Protein AF-A0A2W6C5D3-F1 (afdb_monomer_lite)

Secondary structure (DSSP, 8-state):
-HHHHHHHHHHH-GGGPPPHHHHHHHHTT--BGGGTBSSSB---PPTT-TTSSEEEEEETTEEEEEE--TTTT-B-HHHHHHHHHHHHHHHHTT--EEEEEESSTT-S---B-GGG-

Structure (mmCIF, N/CA/C/O backbone):
data_AF-A0A2W6C5D3-F1
#
_entry.id   AF-A0A2W6C5D3-F1
#
loop_
_atom_site.group_PDB
_atom_site.id
_atom_site.type_symbol
_atom_site.label_atom_id
_atom_site.label_alt_id
_atom_site.label_comp_id
_atom_site.label_asym_id
_atom_site.label_entity_id
_atom_site.label_seq_id
_atom_site.pdbx_PDB_ins_code
_atom_site.Cartn_x
_atom_site.Cartn_y
_atom_site.Cartn_z
_atom_site.occupancy
_atom_site.B_iso_or_equiv
_atom_site.auth_seq_id
_atom_site.auth_comp_id
_atom_site.auth_asym_id
_atom_site.auth_atom_id
_atom_site.pdbx_PDB_model_num
ATOM 1 N N . MET A 1 1 ? 6.593 4.623 -19.913 1.00 82.69 1 MET A N 1
ATOM 2 C CA . MET A 1 1 ? 7.918 4.059 -19.574 1.00 82.69 1 MET A CA 1
ATOM 3 C C . MET A 1 1 ? 8.286 2.925 -20.522 1.00 82.69 1 MET A C 1
ATOM 5 O O . MET A 1 1 ? 9.256 3.090 -21.242 1.00 82.69 1 MET A O 1
ATOM 9 N N . LEU A 1 2 ? 7.490 1.850 -20.607 1.00 90.94 2 LEU A N 1
ATOM 10 C CA . LEU A 1 2 ? 7.756 0.711 -21.503 1.00 90.94 2 LEU A CA 1
ATOM 11 C C . LEU A 1 2 ? 8.033 1.120 -22.961 1.00 90.94 2 LEU A C 1
ATOM 13 O O . LEU A 1 2 ? 9.122 0.858 -23.450 1.00 90.94 2 LEU A O 1
ATOM 17 N N . ALA A 1 3 ? 7.131 1.883 -23.586 1.00 92.75 3 ALA A N 1
ATOM 18 C CA . ALA A 1 3 ? 7.310 2.351 -24.967 1.00 92.75 3 ALA A CA 1
ATOM 19 C C . ALA A 1 3 ? 8.591 3.182 -25.196 1.00 92.75 3 ALA A C 1
ATOM 21 O O . ALA A 1 3 ? 9.115 3.227 -26.304 1.00 92.75 3 ALA A O 1
ATOM 22 N N . ARG A 1 4 ? 9.112 3.850 -24.153 1.00 94.38 4 ARG A N 1
ATOM 23 C CA . ARG A 1 4 ? 10.382 4.591 -24.249 1.00 94.38 4 ARG A CA 1
ATOM 24 C C . ARG A 1 4 ? 11.576 3.640 -24.270 1.00 94.38 4 ARG A C 1
ATOM 26 O O . ARG A 1 4 ? 12.497 3.874 -25.037 1.00 94.38 4 ARG A O 1
ATOM 33 N N . LEU A 1 5 ? 11.541 2.581 -23.461 1.00 94.56 5 LEU A N 1
ATOM 34 C CA . LEU A 1 5 ? 12.575 1.544 -23.459 1.00 94.56 5 LEU A CA 1
ATOM 35 C C . LEU A 1 5 ? 12.534 0.710 -24.743 1.00 94.56 5 LEU A C 1
ATOM 37 O O . LEU A 1 5 ? 13.576 0.406 -25.295 1.00 94.56 5 LEU A O 1
ATOM 41 N N . GLU A 1 6 ? 11.347 0.413 -25.274 1.00 95.00 6 GLU A N 1
ATOM 42 C CA . GLU A 1 6 ? 11.210 -0.271 -26.570 1.00 95.00 6 GLU A CA 1
ATOM 43 C C . GLU A 1 6 ? 11.806 0.556 -27.711 1.00 95.00 6 GLU A C 1
ATOM 45 O O . GLU A 1 6 ? 12.539 0.019 -28.537 1.00 95.00 6 GLU A O 1
ATOM 50 N N . ARG A 1 7 ? 11.564 1.872 -27.717 1.00 96.19 7 ARG A N 1
ATOM 51 C CA . ARG A 1 7 ? 12.201 2.781 -28.675 1.00 96.19 7 ARG A CA 1
ATOM 52 C C . ARG A 1 7 ? 13.718 2.840 -28.488 1.00 96.19 7 ARG A C 1
ATOM 54 O O . ARG A 1 7 ? 14.453 2.713 -29.456 1.00 96.19 7 ARG A O 1
ATOM 61 N N . ALA A 1 8 ? 14.190 2.972 -27.251 1.00 95.44 8 ALA A N 1
ATOM 62 C CA . ALA A 1 8 ? 15.620 2.994 -26.953 1.00 95.44 8 ALA A CA 1
ATOM 63 C C . ALA A 1 8 ? 16.320 1.675 -27.335 1.00 95.44 8 ALA A C 1
ATOM 65 O O . ALA A 1 8 ? 17.445 1.702 -27.817 1.00 95.44 8 ALA A O 1
ATOM 66 N N . ALA A 1 9 ? 15.651 0.527 -27.192 1.00 95.75 9 ALA A N 1
ATOM 67 C CA . ALA A 1 9 ? 16.156 -0.765 -27.655 1.00 95.75 9 ALA A CA 1
ATOM 68 C C . ALA A 1 9 ? 16.295 -0.828 -29.181 1.00 95.75 9 ALA A C 1
ATOM 70 O O . ALA A 1 9 ? 17.254 -1.408 -29.683 1.00 95.75 9 ALA A O 1
ATOM 71 N N . GLN A 1 10 ? 15.372 -0.203 -29.919 1.00 95.19 10 GLN A N 1
ATOM 72 C CA . GLN A 1 10 ? 15.465 -0.088 -31.377 1.00 95.19 10 GLN A CA 1
ATOM 73 C C . GLN A 1 10 ? 16.597 0.854 -31.810 1.00 95.19 10 GLN A C 1
ATOM 75 O O . GLN A 1 10 ? 17.292 0.560 -32.777 1.00 95.19 10 GLN A O 1
ATOM 80 N N . GLU A 1 11 ? 16.787 1.969 -31.102 1.00 97.19 11 GLU A N 1
ATOM 81 C CA . GLU A 1 11 ? 17.771 3.002 -31.457 1.00 97.19 11 GLU A CA 1
ATOM 82 C C . GLU A 1 11 ? 19.201 2.665 -30.999 1.00 97.19 11 GLU A C 1
ATOM 84 O O . GLU A 1 11 ? 20.162 2.968 -31.705 1.00 97.19 11 GLU A O 1
ATOM 89 N N . TRP A 1 12 ? 19.358 2.034 -29.832 1.00 95.56 12 TRP A N 1
ATOM 90 C CA . TRP A 1 12 ? 20.651 1.839 -29.159 1.00 95.56 12 TRP A CA 1
ATOM 91 C C . TRP A 1 12 ? 20.948 0.380 -28.766 1.00 95.56 12 TRP A C 1
ATOM 93 O O . TRP A 1 12 ? 21.987 0.101 -28.165 1.00 95.56 12 TRP A O 1
ATOM 103 N N . GLY A 1 13 ? 20.080 -0.568 -29.130 1.00 94.12 13 GLY A N 1
ATOM 104 C CA . GLY A 1 13 ? 20.334 -2.007 -29.027 1.00 94.12 13 GLY A CA 1
ATOM 105 C C . GLY A 1 13 ? 19.949 -2.662 -27.694 1.00 94.12 13 GLY A C 1
ATOM 106 O O . GLY A 1 13 ? 19.296 -2.076 -26.829 1.00 94.12 13 GLY A O 1
ATOM 107 N N . ALA A 1 14 ? 20.368 -3.922 -27.536 1.00 92.06 14 ALA A N 1
ATOM 108 C CA . ALA A 1 14 ? 19.851 -4.859 -26.530 1.00 92.06 14 ALA A CA 1
ATOM 109 C C . ALA A 1 14 ? 19.973 -4.395 -25.064 1.00 92.06 14 ALA A C 1
ATOM 111 O O . ALA A 1 14 ? 19.173 -4.796 -24.224 1.00 92.06 14 ALA A O 1
ATOM 112 N N . ALA A 1 15 ? 20.930 -3.518 -24.741 1.00 93.38 15 ALA A N 1
ATOM 113 C CA . ALA A 1 15 ? 21.100 -2.978 -23.387 1.00 93.38 15 ALA A CA 1
ATOM 114 C C . ALA A 1 15 ? 19.879 -2.179 -22.889 1.00 93.38 15 ALA A C 1
ATOM 116 O O . ALA A 1 15 ? 19.691 -2.023 -21.683 1.00 93.38 15 ALA A O 1
ATOM 117 N N . PHE A 1 16 ? 19.043 -1.690 -23.807 1.00 94.69 16 PHE A N 1
ATOM 118 C CA . PHE A 1 16 ? 17.822 -0.949 -23.497 1.00 94.69 16 PHE A CA 1
ATOM 119 C C . PHE A 1 16 ? 16.560 -1.818 -23.547 1.00 94.69 16 PHE A C 1
ATOM 121 O O . PHE A 1 16 ? 15.455 -1.292 -23.392 1.00 94.69 16 PHE A O 1
ATOM 128 N N . GLU A 1 17 ? 16.688 -3.136 -23.750 1.00 95.00 17 GLU A N 1
ATOM 129 C CA . GLU A 1 17 ? 15.528 -4.020 -23.762 1.00 95.00 17 GLU A CA 1
ATOM 130 C C . GLU A 1 17 ? 14.750 -3.926 -22.440 1.00 95.00 17 GLU A C 1
ATOM 132 O O . GLU A 1 17 ? 15.319 -4.088 -21.356 1.00 95.00 17 GLU A O 1
ATOM 137 N N . PRO A 1 18 ? 13.426 -3.682 -22.495 1.00 94.75 18 PRO A N 1
ATOM 138 C CA . PRO A 1 18 ? 12.621 -3.653 -21.291 1.00 94.75 18 PRO A CA 1
ATOM 139 C C . PRO A 1 18 ? 12.670 -5.013 -20.578 1.00 94.75 18 PRO A C 1
ATOM 141 O O . PRO A 1 18 ? 12.359 -6.032 -21.206 1.00 94.75 18 PRO A O 1
ATOM 144 N N . PRO A 1 19 ? 12.941 -5.051 -19.261 1.00 95.00 19 PRO A N 1
ATOM 145 C CA . PRO A 1 19 ? 12.858 -6.283 -18.487 1.00 95.00 19 PRO A CA 1
ATOM 146 C C . PRO A 1 19 ? 11.480 -6.940 -18.627 1.00 95.00 19 PRO A C 1
ATOM 148 O O . PRO A 1 19 ? 10.452 -6.254 -18.634 1.00 95.00 19 PRO A O 1
ATOM 151 N N . ALA A 1 20 ? 11.431 -8.276 -18.658 1.00 95.25 20 ALA A N 1
ATOM 152 C CA . ALA A 1 20 ? 10.183 -9.028 -18.838 1.00 95.25 20 ALA A CA 1
ATOM 153 C C . ALA A 1 20 ? 9.095 -8.648 -17.812 1.00 95.25 20 ALA A C 1
ATOM 155 O O . ALA A 1 20 ? 7.913 -8.558 -18.151 1.00 95.25 20 ALA A O 1
ATOM 156 N N . ILE A 1 21 ? 9.496 -8.352 -16.569 1.00 95.00 21 ILE A N 1
ATOM 157 C CA . ILE A 1 21 ? 8.578 -7.914 -15.510 1.00 95.00 21 ILE A CA 1
ATOM 158 C C . ILE A 1 21 ? 7.861 -6.606 -15.866 1.00 95.00 21 ILE A C 1
ATOM 160 O O . ILE A 1 21 ? 6.669 -6.477 -15.602 1.00 95.00 21 ILE A O 1
ATOM 164 N N . LEU A 1 22 ? 8.539 -5.662 -16.526 1.00 95.25 22 LEU A N 1
ATOM 165 C CA . LEU A 1 22 ? 7.941 -4.383 -16.900 1.00 95.25 22 LEU A CA 1
ATOM 166 C C . LEU A 1 22 ? 6.863 -4.569 -17.973 1.00 95.25 22 LEU A C 1
ATOM 168 O O . LEU A 1 22 ? 5.786 -3.986 -17.859 1.00 95.25 22 LEU A O 1
ATOM 172 N N . ARG A 1 23 ? 7.119 -5.425 -18.974 1.00 95.25 23 ARG A N 1
ATOM 173 C CA . ARG A 1 23 ? 6.116 -5.796 -19.989 1.00 95.25 23 ARG A CA 1
ATOM 174 C C . ARG A 1 23 ? 4.883 -6.417 -19.337 1.00 95.25 23 ARG A C 1
ATOM 176 O O . ARG A 1 23 ? 3.761 -6.006 -19.624 1.00 95.25 23 ARG A O 1
ATOM 183 N N . ARG A 1 24 ? 5.091 -7.356 -18.406 1.00 96.25 24 ARG A N 1
ATOM 184 C CA . ARG A 1 24 ? 4.002 -8.022 -17.680 1.00 96.25 24 ARG A CA 1
ATOM 185 C C . ARG A 1 24 ? 3.171 -7.045 -16.850 1.00 96.25 24 ARG A C 1
ATOM 187 O O . ARG A 1 24 ? 1.949 -7.125 -16.887 1.00 96.25 24 ARG A O 1
ATOM 194 N N . LEU A 1 25 ? 3.810 -6.126 -16.125 1.00 96.31 25 LEU A N 1
ATOM 195 C CA . LEU A 1 25 ? 3.107 -5.122 -15.321 1.00 96.31 25 LEU A CA 1
ATOM 196 C C . LEU A 1 25 ? 2.226 -4.215 -16.191 1.00 96.31 25 LEU A C 1
ATOM 198 O O . LEU A 1 25 ? 1.062 -4.003 -15.858 1.00 96.31 25 LEU A O 1
ATOM 202 N N . VAL A 1 26 ? 2.739 -3.747 -17.335 1.00 96.06 26 VAL A N 1
ATOM 203 C CA . VAL A 1 26 ? 1.957 -2.924 -18.273 1.00 96.06 26 VAL A CA 1
ATOM 204 C C . VAL A 1 26 ? 0.787 -3.704 -18.866 1.00 96.06 26 VAL A C 1
ATOM 206 O O . VAL A 1 26 ? -0.330 -3.194 -18.866 1.00 96.06 26 VAL A O 1
ATOM 209 N N . ALA A 1 27 ? 1.008 -4.949 -19.299 1.00 95.69 27 ALA A N 1
ATOM 210 C CA . ALA A 1 27 ? -0.054 -5.806 -19.8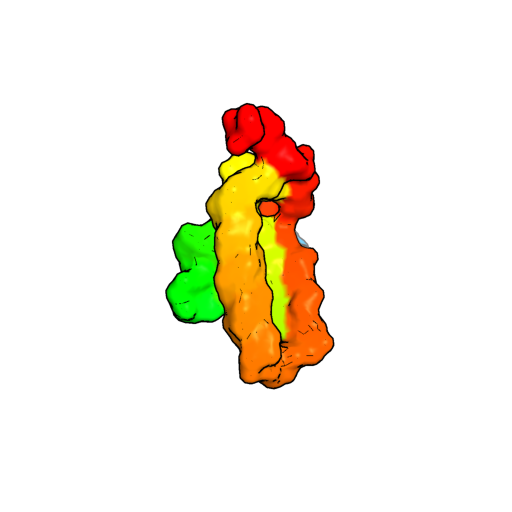32 1.00 95.69 27 ALA A CA 1
ATOM 211 C C . ALA A 1 27 ? -1.176 -6.079 -18.810 1.00 95.69 27 ALA A C 1
ATOM 213 O O . ALA A 1 27 ? -2.322 -6.286 -19.191 1.00 95.69 27 ALA A O 1
ATOM 214 N N . GLN A 1 28 ? -0.858 -6.052 -17.512 1.00 96.12 28 GLN A N 1
ATOM 215 C CA . GLN A 1 28 ? -1.816 -6.214 -16.415 1.00 96.12 28 GLN A CA 1
ATOM 216 C C . GLN A 1 28 ? -2.459 -4.892 -15.951 1.00 96.12 28 GLN A C 1
ATOM 218 O O . GLN A 1 28 ? -3.197 -4.898 -14.971 1.00 96.12 28 GLN A O 1
ATOM 223 N N . GLY A 1 29 ? -2.152 -3.751 -16.580 1.00 95.06 29 GLY A N 1
ATOM 224 C CA . GLY A 1 29 ? -2.637 -2.436 -16.138 1.00 95.06 29 GLY A CA 1
ATOM 225 C C . GLY A 1 29 ? -2.024 -1.944 -14.817 1.00 95.06 29 GLY A C 1
ATOM 226 O O . GLY A 1 29 ? -2.492 -0.965 -14.239 1.00 95.06 29 GLY A O 1
ATOM 227 N N . ARG A 1 30 ? -0.952 -2.585 -14.336 1.00 95.62 30 ARG A N 1
ATOM 228 C CA . ARG A 1 30 ? -0.240 -2.237 -13.096 1.00 95.62 30 ARG A CA 1
ATOM 229 C C . ARG A 1 30 ? 0.815 -1.169 -13.377 1.00 95.62 30 ARG A C 1
ATOM 231 O O . ARG A 1 30 ? 2.015 -1.441 -13.420 1.00 95.62 30 ARG A O 1
ATOM 238 N N . LEU A 1 31 ? 0.346 0.047 -13.631 1.00 94.56 31 LEU A N 1
ATOM 239 C CA . LEU A 1 31 ? 1.148 1.163 -14.139 1.00 94.56 31 LEU A CA 1
AT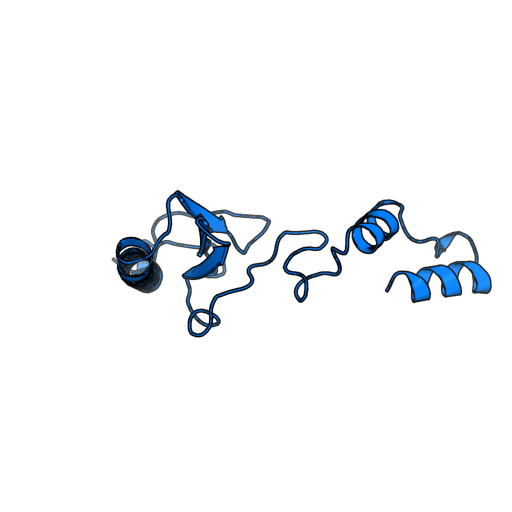OM 240 C C . LEU A 1 31 ? 1.852 1.986 -13.045 1.00 94.56 31 LEU A C 1
ATOM 242 O O . LEU A 1 31 ? 2.684 2.832 -13.375 1.00 94.56 31 LEU A O 1
ATOM 246 N N . GLY A 1 32 ? 1.554 1.749 -11.764 1.00 93.19 32 GLY A N 1
ATOM 247 C CA . GLY A 1 32 ? 2.160 2.434 -10.620 1.00 93.19 32 GLY A CA 1
ATOM 248 C C . GLY A 1 32 ? 1.130 3.002 -9.641 1.00 93.19 32 GLY A C 1
ATOM 249 O O . GLY A 1 32 ? 0.031 2.473 -9.497 1.00 93.19 32 GLY A O 1
ATOM 250 N N . HIS A 1 33 ? 1.488 4.101 -8.970 1.00 90.75 33 HIS A N 1
ATOM 251 C CA . HIS A 1 33 ? 0.669 4.724 -7.921 1.00 90.75 33 HIS A CA 1
ATOM 252 C C . HIS A 1 33 ? -0.755 5.068 -8.373 1.00 90.75 33 HIS A C 1
ATOM 254 O O . HIS A 1 33 ? -1.711 4.749 -7.679 1.00 90.75 33 HIS A O 1
ATOM 260 N N . LYS A 1 34 ? -0.915 5.671 -9.558 1.00 90.31 34 LYS A N 1
ATOM 261 C CA . LYS A 1 34 ? -2.235 6.098 -10.058 1.00 90.31 34 LYS A CA 1
ATOM 262 C C . LYS A 1 34 ? -3.183 4.936 -10.364 1.00 90.31 34 LYS A C 1
ATOM 264 O O . LYS A 1 34 ? -4.386 5.143 -10.396 1.00 90.31 34 LYS A O 1
ATOM 269 N N . SER A 1 35 ? -2.648 3.740 -10.605 1.00 91.94 35 SER A N 1
ATOM 270 C CA . SER A 1 35 ? -3.441 2.522 -10.798 1.00 91.94 35 SER A CA 1
ATOM 271 C C . SER A 1 35 ? -3.567 1.691 -9.515 1.00 91.94 35 SER A C 1
ATOM 273 O O . SER A 1 35 ? -3.995 0.545 -9.590 1.00 91.94 35 SER A O 1
ATOM 275 N N . GLY A 1 36 ? -3.119 2.203 -8.359 1.00 91.62 36 GLY A N 1
ATOM 276 C CA . GLY A 1 36 ? -3.101 1.482 -7.075 1.00 91.62 36 GLY A CA 1
ATOM 277 C C . GLY A 1 36 ? -2.141 0.288 -7.021 1.00 91.62 36 GLY A C 1
ATOM 278 O O . GLY A 1 36 ? -2.046 -0.415 -6.015 1.00 91.62 36 GLY A O 1
ATOM 279 N N . GLN A 1 37 ? -1.404 0.026 -8.102 1.00 93.38 37 GLN A N 1
ATOM 280 C CA . GLN A 1 37 ? -0.490 -1.103 -8.187 1.00 93.38 37 GLN A CA 1
ATOM 281 C C . GLN A 1 37 ? 0.548 -0.910 -9.292 1.00 93.38 37 GLN A C 1
ATOM 283 O O . GLN A 1 37 ? 0.234 -0.500 -10.408 1.00 93.38 37 GLN A O 1
ATOM 288 N N . GLY A 1 38 ? 1.786 -1.288 -8.992 1.00 93.50 38 GLY A N 1
ATOM 289 C CA . GLY A 1 38 ? 2.900 -1.403 -9.929 1.00 93.50 38 GLY A CA 1
ATOM 290 C C . GLY A 1 38 ? 3.840 -2.501 -9.455 1.00 93.50 38 GLY A C 1
ATOM 291 O O . GLY A 1 38 ? 3.399 -3.631 -9.222 1.00 93.50 38 GLY A O 1
ATOM 292 N N . PHE A 1 39 ? 5.111 -2.158 -9.244 1.00 93.50 39 PHE A N 1
ATOM 293 C CA . PHE A 1 39 ? 6.066 -3.038 -8.560 1.00 93.50 39 PHE A CA 1
ATOM 294 C C . PHE A 1 39 ? 5.611 -3.393 -7.138 1.00 93.50 39 PHE A C 1
ATOM 296 O O . PHE A 1 39 ? 5.794 -4.526 -6.706 1.00 93.50 39 PHE A O 1
ATOM 303 N N . PHE A 1 40 ? 4.924 -2.464 -6.473 1.00 92.88 40 PHE A N 1
ATOM 304 C CA . PHE A 1 40 ? 4.299 -2.653 -5.166 1.00 92.88 40 PHE A CA 1
ATOM 305 C C . PHE A 1 40 ? 2.797 -2.342 -5.243 1.00 92.88 40 PHE A C 1
ATOM 307 O O . PHE A 1 40 ? 2.356 -1.691 -6.200 1.00 92.88 40 PHE A O 1
ATOM 314 N N . PRO A 1 41 ? 1.981 -2.833 -4.296 1.00 91.62 41 PRO A N 1
ATOM 315 C CA . PRO A 1 41 ? 0.657 -2.272 -4.074 1.00 91.62 41 PRO A CA 1
ATOM 316 C C . PRO A 1 41 ? 0.793 -0.862 -3.487 1.00 91.62 41 PRO A C 1
ATOM 318 O O . PRO A 1 41 ? 1.693 -0.603 -2.690 1.00 91.62 41 PRO A O 1
ATOM 321 N N . TYR A 1 42 ? -0.092 0.042 -3.890 1.00 93.50 42 TYR A N 1
ATOM 322 C CA . TYR A 1 42 ? -0.117 1.417 -3.408 1.00 93.50 42 TYR A CA 1
ATOM 323 C C . TYR A 1 42 ? -1.514 1.728 -2.895 1.00 93.50 42 TYR A C 1
ATOM 325 O O . TYR A 1 42 ? -2.492 1.393 -3.561 1.00 93.50 42 TYR A O 1
ATOM 333 N N . ALA A 1 43 ? -1.595 2.376 -1.734 1.00 94.50 43 ALA A N 1
ATOM 334 C CA . ALA A 1 43 ? -2.867 2.825 -1.191 1.00 94.50 43 ALA A CA 1
ATOM 335 C C . ALA A 1 43 ? -3.567 3.763 -2.186 1.00 94.50 43 ALA A C 1
ATOM 337 O O . ALA A 1 43 ? -2.943 4.695 -2.706 1.00 94.50 43 ALA A O 1
ATOM 338 N N . THR A 1 44 ? -4.859 3.540 -2.413 1.00 95.56 44 THR A N 1
ATOM 339 C CA . THR A 1 44 ? -5.754 4.481 -3.101 1.00 95.56 44 THR A CA 1
ATOM 340 C C . THR A 1 44 ? -6.838 4.900 -2.117 1.00 95.56 44 THR A C 1
ATOM 342 O O . THR A 1 44 ? -7.896 4.273 -2.093 1.00 95.56 44 THR A O 1
ATOM 345 N N . PRO A 1 45 ? -6.551 5.888 -1.249 1.00 96.25 45 PRO A N 1
ATOM 346 C CA . PRO A 1 45 ? -7.428 6.228 -0.139 1.00 96.25 45 PRO A CA 1
ATOM 347 C C . PRO A 1 45 ? -8.780 6.754 -0.611 1.00 96.25 45 PRO A C 1
ATOM 349 O O . PRO A 1 45 ? -8.873 7.421 -1.643 1.00 96.25 45 PRO A O 1
ATOM 352 N N . ASP A 1 46 ? -9.805 6.500 0.193 1.00 95.75 46 ASP A N 1
ATOM 353 C CA . ASP A 1 46 ? -11.101 7.149 0.071 1.00 95.75 46 ASP A CA 1
ATOM 354 C C . ASP A 1 46 ? -10.946 8.666 0.330 1.00 95.75 46 ASP A C 1
ATOM 356 O O . ASP A 1 46 ? -10.067 9.072 1.102 1.00 95.75 46 ASP A O 1
ATOM 360 N N . PRO A 1 47 ? -11.812 9.521 -0.247 1.00 95.44 47 PRO A N 1
ATOM 361 C CA . PRO A 1 47 ? -11.742 10.964 -0.035 1.00 95.44 47 PRO A CA 1
ATOM 362 C C . PRO A 1 47 ? -11.759 11.354 1.450 1.00 95.44 47 PRO A C 1
ATOM 364 O O . PRO A 1 47 ? -12.625 10.914 2.211 1.00 95.44 47 PRO A O 1
ATOM 367 N N . GLY A 1 48 ? -10.823 12.210 1.858 1.00 95.38 48 GLY A N 1
ATOM 368 C CA . GLY A 1 48 ? -10.664 12.669 3.241 1.00 95.38 48 GLY A CA 1
ATOM 369 C C . GLY A 1 48 ? -9.732 11.806 4.099 1.00 95.38 48 GLY A C 1
ATOM 370 O O . GLY A 1 48 ? -9.616 12.054 5.304 1.00 95.38 48 GLY A O 1
ATOM 371 N N . TRP A 1 49 ? -9.071 10.808 3.505 1.00 96.44 49 TRP A N 1
ATOM 372 C CA . TRP A 1 49 ? -8.082 9.945 4.161 1.00 96.44 49 TRP A CA 1
ATOM 373 C C . TRP A 1 49 ? -6.663 10.096 3.602 1.00 96.44 49 TRP A C 1
ATOM 375 O O . TRP A 1 49 ? -5.748 9.439 4.094 1.00 96.44 49 TRP A O 1
ATOM 385 N N . GLU A 1 50 ? -6.447 10.962 2.610 1.00 94.38 50 GLU A N 1
ATOM 386 C CA . GLU A 1 50 ? -5.181 11.109 1.882 1.00 94.38 50 GLU A CA 1
ATOM 387 C C . GLU A 1 50 ? -4.011 11.536 2.779 1.00 94.38 50 GLU A C 1
ATOM 389 O O . GLU A 1 50 ? -2.889 11.060 2.590 1.00 94.38 50 GLU A O 1
ATOM 394 N N . GLU A 1 51 ? -4.282 12.392 3.765 1.00 94.31 51 GLU A N 1
ATOM 395 C CA . GLU A 1 51 ? -3.295 12.933 4.713 1.00 94.31 51 GLU A CA 1
ATOM 396 C C . GLU A 1 51 ? -3.319 12.225 6.080 1.00 94.31 51 GLU A C 1
ATOM 398 O O . GLU A 1 51 ? -2.628 12.628 7.013 1.00 94.31 51 GLU A O 1
ATOM 403 N N . SER A 1 52 ? -4.114 11.162 6.225 1.00 96.06 52 SER A N 1
ATOM 404 C CA . SER A 1 52 ? -4.185 10.412 7.479 1.00 96.06 52 SER A CA 1
ATOM 405 C C . SER A 1 52 ? -2.944 9.530 7.679 1.00 96.06 52 SER A C 1
ATOM 407 O O . SER A 1 52 ? -2.501 8.898 6.714 1.00 96.06 52 SER A O 1
ATOM 409 N N . PRO A 1 53 ? -2.430 9.374 8.920 1.00 96.50 53 PRO A N 1
ATOM 410 C CA . PRO A 1 53 ? -1.391 8.383 9.217 1.00 96.50 53 PRO A CA 1
ATOM 411 C C . PRO A 1 53 ? -1.890 6.935 9.053 1.00 96.50 53 PRO A C 1
ATOM 413 O O . PRO A 1 53 ? -1.084 6.003 9.014 1.00 96.50 53 PRO A O 1
ATOM 416 N N . VAL A 1 54 ? -3.213 6.736 8.952 1.00 97.81 54 VAL A N 1
ATOM 417 C CA . VAL A 1 54 ? -3.834 5.471 8.553 1.00 97.81 54 VAL A CA 1
ATOM 418 C C . VAL A 1 54 ? -4.870 5.731 7.468 1.00 97.81 54 VAL A C 1
ATOM 420 O O . VAL A 1 54 ? -5.958 6.233 7.741 1.00 97.81 54 VAL A O 1
ATOM 423 N N . LYS A 1 55 ? -4.550 5.369 6.230 1.00 97.81 55 LYS A N 1
ATOM 424 C CA . LYS A 1 55 ? -5.382 5.671 5.063 1.00 97.81 55 LYS A CA 1
ATOM 425 C C . LYS A 1 55 ? -6.434 4.586 4.874 1.00 97.81 55 LYS A C 1
ATOM 427 O O . LYS A 1 55 ? -6.086 3.418 4.702 1.00 97.81 55 LYS A O 1
ATOM 432 N N . LEU A 1 56 ? -7.711 4.961 4.907 1.00 97.50 56 LEU A N 1
ATOM 433 C CA . LEU A 1 56 ? -8.809 4.052 4.593 1.00 97.50 56 LEU A CA 1
ATOM 434 C C . LEU A 1 56 ? -8.973 3.951 3.080 1.00 97.50 56 LEU A C 1
ATOM 436 O O . LEU A 1 56 ? -9.042 4.966 2.400 1.00 97.50 56 LEU A O 1
ATOM 440 N N . GLU A 1 57 ? -9.078 2.732 2.576 1.00 96.62 57 GLU A N 1
ATOM 441 C CA . GLU A 1 57 ? -9.449 2.427 1.201 1.00 96.62 57 GLU A CA 1
ATOM 442 C C . GLU A 1 57 ? -10.577 1.393 1.207 1.00 96.62 57 GLU A C 1
ATOM 444 O O . GLU A 1 57 ? -10.421 0.297 1.756 1.00 96.62 57 GLU A O 1
ATOM 449 N N . THR A 1 58 ? -11.706 1.714 0.579 1.00 95.19 58 THR A N 1
ATOM 450 C CA . THR A 1 58 ? -12.861 0.816 0.512 1.00 95.19 58 THR A CA 1
ATOM 451 C C . THR A 1 58 ? -12.973 0.165 -0.866 1.00 95.19 58 THR A C 1
ATOM 453 O O . THR A 1 58 ? -13.127 0.826 -1.889 1.00 95.19 58 THR A O 1
ATOM 456 N N . ARG A 1 59 ? -12.962 -1.173 -0.892 1.00 93.00 59 ARG A N 1
ATOM 457 C CA . ARG A 1 59 ? -13.182 -2.007 -2.083 1.00 93.00 59 ARG A CA 1
ATOM 458 C C . ARG A 1 59 ? -14.409 -2.888 -1.877 1.00 93.00 59 ARG A C 1
ATOM 460 O O . ARG A 1 59 ? -14.327 -3.946 -1.251 1.00 93.00 59 ARG A O 1
ATOM 467 N N . ASP A 1 60 ? -15.554 -2.456 -2.395 1.00 92.62 60 ASP A N 1
ATOM 468 C CA . ASP A 1 60 ? -16.852 -3.130 -2.255 1.00 92.62 60 ASP A CA 1
ATOM 469 C C . ASP A 1 60 ? -17.242 -3.426 -0.794 1.00 92.62 60 ASP A C 1
ATOM 471 O O . ASP A 1 60 ? -17.832 -2.597 -0.103 1.00 92.62 60 ASP A O 1
ATOM 475 N N . ARG A 1 61 ? -16.947 -4.643 -0.321 1.00 95.06 61 ARG A N 1
ATOM 476 C CA . ARG A 1 61 ? -17.240 -5.128 1.038 1.00 95.06 61 ARG A CA 1
ATOM 477 C C . ARG A 1 61 ? -15.979 -5.327 1.876 1.00 95.06 61 ARG A C 1
ATOM 479 O O . ARG A 1 61 ? -16.067 -5.883 2.968 1.00 95.06 61 ARG A O 1
ATOM 486 N N . VAL A 1 62 ? -14.820 -4.912 1.386 1.00 95.81 62 VAL A N 1
ATOM 487 C CA . VAL A 1 62 ? -13.544 -4.988 2.097 1.00 95.81 62 VAL A CA 1
ATOM 488 C C . VAL A 1 62 ? -13.038 -3.573 2.327 1.00 95.81 62 VAL A C 1
ATOM 490 O O . VAL A 1 62 ? -13.000 -2.773 1.399 1.00 95.81 62 VAL A O 1
ATOM 493 N N . ALA A 1 63 ? -12.643 -3.271 3.558 1.00 97.19 63 ALA A N 1
ATOM 494 C CA . ALA A 1 63 ? -11.891 -2.065 3.876 1.00 97.19 63 ALA A CA 1
ATOM 495 C C . ALA A 1 63 ? -10.420 -2.430 4.070 1.00 97.19 63 ALA A C 1
ATOM 497 O O . ALA A 1 63 ? -10.107 -3.469 4.655 1.00 97.19 63 ALA A O 1
ATOM 498 N N . ILE A 1 64 ? -9.523 -1.572 3.607 1.00 97.62 64 ILE A N 1
ATOM 499 C CA . ILE A 1 64 ? -8.086 -1.675 3.835 1.00 97.62 64 ILE A CA 1
ATOM 500 C C . ILE A 1 64 ? -7.663 -0.435 4.617 1.00 97.62 64 ILE A C 1
ATOM 502 O O . ILE A 1 64 ? -7.899 0.688 4.183 1.00 97.62 64 ILE A O 1
ATOM 506 N N . ALA A 1 65 ? -7.059 -0.639 5.781 1.00 97.88 65 ALA A N 1
ATOM 507 C CA . ALA A 1 65 ? -6.423 0.408 6.563 1.00 97.88 65 ALA A CA 1
ATOM 508 C C . ALA A 1 65 ? -4.914 0.338 6.325 1.00 97.88 65 ALA A C 1
ATOM 510 O O . ALA A 1 65 ? -4.235 -0.567 6.818 1.00 97.88 65 ALA A O 1
ATOM 511 N N . TRP A 1 66 ? -4.405 1.279 5.540 1.00 97.81 66 TRP A N 1
ATOM 512 C CA . TRP A 1 66 ? -2.992 1.390 5.213 1.00 97.81 66 TRP A CA 1
ATOM 513 C C . TRP A 1 66 ? -2.271 2.226 6.265 1.00 97.81 66 TRP A C 1
ATOM 515 O O . TRP A 1 66 ? -2.481 3.433 6.343 1.00 97.81 66 TRP A O 1
ATOM 525 N N . LEU A 1 67 ? -1.399 1.600 7.052 1.00 97.38 67 LEU A N 1
ATOM 526 C CA . LEU A 1 67 ? -0.463 2.301 7.924 1.00 97.38 67 LEU A CA 1
ATOM 527 C C . LEU A 1 67 ? 0.552 3.056 7.060 1.00 97.38 67 LEU A C 1
ATOM 529 O O . LEU A 1 67 ? 1.315 2.438 6.311 1.00 97.38 67 LEU A O 1
ATOM 533 N N . ASP A 1 68 ? 0.539 4.380 7.171 1.00 96.31 68 ASP A N 1
ATOM 534 C CA . ASP A 1 68 ? 1.417 5.289 6.436 1.00 96.31 68 ASP A CA 1
ATOM 535 C C . ASP A 1 68 ? 1.930 6.389 7.375 1.00 96.31 68 ASP A C 1
ATOM 537 O O . ASP A 1 68 ? 1.694 7.582 7.196 1.00 96.31 68 ASP A O 1
ATOM 541 N N . SER A 1 69 ? 2.592 5.950 8.445 1.00 94.81 69 SER A N 1
ATOM 542 C CA . SER A 1 69 ? 3.189 6.801 9.471 1.00 94.81 69 SER A CA 1
ATOM 543 C C . SER A 1 69 ? 4.712 6.607 9.458 1.00 94.81 69 SER A C 1
ATOM 545 O O . SER A 1 69 ? 5.262 5.805 10.221 1.00 94.81 69 SER A O 1
ATOM 547 N N . PRO A 1 70 ? 5.430 7.274 8.537 1.00 91.94 70 PRO A N 1
ATOM 548 C CA . PRO A 1 70 ? 6.877 7.140 8.436 1.00 91.94 70 PRO A CA 1
ATOM 549 C C . PRO A 1 70 ? 7.586 7.634 9.713 1.00 91.94 70 PRO A C 1
ATOM 551 O O . PRO A 1 70 ? 7.068 8.498 10.418 1.00 91.94 70 PRO A O 1
ATOM 554 N N . PRO A 1 71 ? 8.795 7.123 10.015 1.00 91.38 71 PRO A N 1
ATOM 555 C CA . PRO A 1 71 ? 9.590 6.224 9.174 1.00 91.38 71 PRO A CA 1
ATOM 556 C C . PRO A 1 71 ? 9.210 4.741 9.293 1.00 91.38 71 PRO A C 1
ATOM 558 O O . PRO A 1 71 ? 9.532 3.965 8.396 1.00 91.38 71 PRO A O 1
ATOM 561 N N . ALA A 1 72 ? 8.550 4.338 10.383 1.00 92.69 72 ALA A N 1
ATOM 562 C CA . ALA A 1 72 ? 8.471 2.931 10.769 1.00 92.69 72 ALA A CA 1
ATOM 563 C C . ALA A 1 72 ? 7.067 2.440 11.174 1.00 92.69 72 ALA A C 1
ATOM 565 O O . ALA A 1 72 ? 6.940 1.391 11.808 1.00 92.69 72 ALA A O 1
ATOM 566 N N . ASN A 1 73 ? 6.012 3.184 10.831 1.00 95.00 73 ASN A N 1
ATOM 567 C CA . ASN A 1 73 ? 4.629 2.893 11.219 1.00 95.00 73 ASN A CA 1
ATOM 568 C C . ASN A 1 73 ? 4.488 2.639 12.725 1.00 95.00 73 ASN A C 1
ATOM 570 O O . ASN A 1 73 ? 3.797 1.711 13.138 1.00 95.00 73 ASN A O 1
ATOM 574 N N . ALA A 1 74 ? 5.195 3.418 13.546 1.00 94.50 74 ALA A N 1
ATOM 575 C CA . ALA A 1 74 ? 5.120 3.287 14.994 1.00 94.50 74 ALA A CA 1
ATOM 576 C C . ALA A 1 74 ? 3.704 3.631 15.481 1.00 94.50 74 ALA A C 1
ATOM 578 O O . ALA A 1 74 ? 3.064 4.552 14.968 1.00 94.50 74 ALA A O 1
ATOM 579 N N . ILE A 1 75 ? 3.207 2.889 16.470 1.00 93.25 75 ILE A N 1
ATOM 580 C CA . ILE A 1 75 ? 1.880 3.110 17.050 1.00 93.25 75 ILE A CA 1
ATOM 581 C C . ILE A 1 75 ? 1.975 4.305 18.003 1.00 93.25 75 ILE A C 1
ATOM 583 O O . ILE A 1 75 ? 2.236 4.147 19.195 1.00 93.25 75 ILE A O 1
ATOM 587 N N . SER A 1 76 ? 1.810 5.500 17.441 1.00 92.44 76 SER A N 1
ATOM 588 C CA . SER A 1 76 ? 1.696 6.771 18.159 1.00 92.44 76 SER A CA 1
ATOM 589 C C . SER A 1 76 ? 0.234 7.091 18.493 1.00 92.44 76 SER A C 1
ATOM 591 O O . SER A 1 76 ? -0.690 6.454 17.977 1.00 92.44 76 SER A O 1
ATOM 593 N N . LEU A 1 77 ? -0.001 8.123 19.312 1.00 92.50 77 LEU A N 1
ATOM 594 C CA . LEU A 1 77 ? -1.359 8.588 19.624 1.00 92.50 77 LEU A CA 1
ATOM 595 C C . LEU A 1 77 ? -2.151 8.955 18.355 1.00 92.50 77 LEU A C 1
ATOM 597 O O . LEU A 1 77 ? -3.302 8.554 18.218 1.00 92.50 77 LEU A O 1
ATOM 601 N N . GLN A 1 78 ? -1.511 9.609 17.381 1.00 93.62 78 GLN A N 1
ATOM 602 C CA . GLN A 1 78 ? -2.145 9.974 16.107 1.00 93.62 78 GLN A CA 1
ATOM 603 C C . GLN A 1 78 ? -2.595 8.744 15.304 1.00 93.62 78 GLN A C 1
ATOM 605 O O . GLN A 1 78 ? -3.666 8.749 14.698 1.00 93.62 78 GLN A O 1
ATOM 610 N N . VAL A 1 79 ? -1.800 7.666 15.310 1.00 95.19 79 VAL A N 1
ATOM 611 C CA . VAL A 1 79 ? -2.167 6.398 14.659 1.00 95.19 79 VAL A CA 1
ATOM 612 C C . VAL A 1 79 ? -3.352 5.748 15.377 1.00 95.19 79 VAL A C 1
ATOM 614 O O . VAL A 1 79 ? -4.280 5.278 14.719 1.00 95.19 79 VAL A O 1
ATOM 617 N N . ILE A 1 80 ? -3.366 5.758 16.714 1.00 95.00 80 ILE A N 1
ATOM 618 C CA . ILE A 1 80 ? -4.470 5.214 17.523 1.00 95.00 80 ILE A CA 1
ATOM 619 C C . ILE A 1 80 ? -5.774 5.988 17.274 1.00 95.00 80 ILE A C 1
ATOM 621 O O . ILE A 1 80 ? -6.832 5.380 17.078 1.00 95.00 80 ILE A O 1
ATOM 625 N N . GLU A 1 81 ? -5.713 7.319 17.243 1.00 96.12 81 GLU A N 1
ATOM 626 C CA . GLU A 1 81 ? -6.857 8.185 16.942 1.00 96.12 81 GLU A CA 1
ATOM 627 C C . GLU A 1 81 ? -7.387 7.940 15.524 1.00 96.12 81 GLU A C 1
ATOM 629 O O . GLU A 1 81 ? -8.595 7.765 15.330 1.00 96.12 81 GLU A O 1
ATOM 634 N N . ALA A 1 82 ? -6.491 7.844 14.536 1.00 97.06 82 ALA A N 1
ATOM 635 C CA . ALA A 1 82 ? -6.855 7.544 13.155 1.00 97.06 82 ALA A CA 1
ATOM 636 C C . ALA A 1 82 ? -7.518 6.163 13.020 1.00 97.06 82 ALA A C 1
ATOM 638 O O . ALA A 1 82 ? -8.567 6.052 12.381 1.00 97.06 82 ALA A O 1
ATOM 639 N N . LEU A 1 83 ? -6.975 5.126 13.671 1.00 96.88 83 LEU A N 1
ATOM 640 C CA . LEU A 1 83 ? -7.580 3.787 13.712 1.00 96.88 83 LEU A CA 1
ATOM 641 C C . LEU A 1 83 ? -8.960 3.801 14.375 1.00 96.88 83 LEU A C 1
ATOM 643 O O . LEU A 1 83 ? -9.879 3.144 13.887 1.00 96.88 83 LEU A O 1
ATOM 647 N N . SER A 1 84 ? -9.133 4.573 15.448 1.00 96.69 84 SER A N 1
ATOM 648 C CA . SER A 1 84 ? -10.418 4.706 16.146 1.00 96.69 84 SER A CA 1
ATOM 649 C C . SER A 1 84 ? -11.476 5.370 15.260 1.00 96.69 84 SER A C 1
ATOM 651 O O . SER A 1 84 ? -12.599 4.868 15.141 1.00 96.69 84 SER A O 1
ATOM 653 N N . LYS A 1 85 ? -11.109 6.456 14.565 1.00 95.94 85 LYS A N 1
ATOM 654 C CA . LYS A 1 85 ? -11.967 7.122 13.571 1.00 95.94 85 LYS A CA 1
ATOM 655 C C . LYS A 1 85 ? -12.325 6.178 12.417 1.00 95.94 85 LYS A C 1
ATOM 657 O O . LYS A 1 85 ? -13.482 6.123 11.984 1.00 95.94 85 LYS A O 1
ATOM 662 N N . LEU A 1 86 ? -11.346 5.414 11.931 1.00 96.00 86 LEU A N 1
ATOM 663 C CA . LEU A 1 86 ? -11.521 4.461 10.835 1.00 96.00 86 LEU A CA 1
ATOM 664 C C . LEU A 1 86 ? -12.486 3.352 11.241 1.00 96.00 86 LEU A C 1
ATOM 666 O O . LEU A 1 86 ? -13.437 3.067 10.514 1.00 96.00 86 LEU A O 1
ATOM 670 N N . TRP A 1 87 ? -12.301 2.782 12.431 1.00 95.81 87 TRP A N 1
ATOM 671 C CA . TRP A 1 87 ? -13.182 1.756 12.978 1.00 95.81 87 TRP A CA 1
ATOM 672 C C . TRP A 1 87 ? -14.634 2.232 13.076 1.00 95.81 87 TRP A C 1
ATOM 674 O O . TRP A 1 87 ? -15.546 1.511 12.668 1.00 95.81 87 TRP A O 1
ATOM 684 N N . GLY A 1 88 ? -14.852 3.467 13.541 1.00 94.62 88 GLY A N 1
ATOM 685 C CA . GLY A 1 88 ? -16.180 4.084 13.566 1.00 94.62 88 GLY A CA 1
ATOM 686 C C . GLY A 1 88 ? -16.828 4.156 12.179 1.00 94.62 88 GLY A C 1
ATOM 687 O O . GLY A 1 88 ? -18.000 3.816 12.030 1.00 94.62 88 GLY A O 1
ATOM 688 N N . THR A 1 89 ? -16.048 4.518 11.158 1.00 92.88 89 THR A N 1
ATOM 689 C CA . THR A 1 89 ? -16.512 4.614 9.762 1.00 92.88 89 THR A CA 1
ATOM 690 C C . THR A 1 89 ? -16.869 3.237 9.192 1.00 92.88 89 THR A C 1
ATOM 692 O O . THR A 1 89 ? -17.946 3.045 8.627 1.00 92.88 89 THR A O 1
ATOM 695 N N . VAL A 1 90 ? -15.996 2.247 9.390 1.00 94.00 90 VAL A N 1
ATOM 696 C CA . VAL A 1 90 ? -16.165 0.887 8.858 1.00 94.00 90 VAL A CA 1
ATOM 697 C C . VAL A 1 90 ? -17.345 0.159 9.510 1.00 94.00 90 VAL A C 1
ATOM 699 O O . VAL A 1 90 ? -18.078 -0.550 8.821 1.00 94.00 90 VAL A O 1
ATOM 702 N N . LYS A 1 91 ? -17.576 0.363 10.815 1.00 91.19 91 LYS A N 1
ATOM 703 C CA . LYS A 1 91 ? -18.633 -0.319 11.584 1.00 91.19 91 LYS A CA 1
ATOM 704 C C . LYS A 1 91 ? -20.052 0.013 11.111 1.00 91.19 91 LYS A C 1
ATOM 706 O O . LYS A 1 91 ? -20.940 -0.827 11.224 1.00 91.19 91 LYS A O 1
ATOM 711 N N . VAL A 1 92 ? -20.275 1.227 10.612 1.00 85.81 92 VAL A N 1
ATOM 712 C CA . VAL A 1 92 ? -21.593 1.683 10.129 1.00 85.81 92 VAL A CA 1
ATOM 713 C C . VAL A 1 92 ? -21.835 1.261 8.670 1.00 85.81 92 VAL A C 1
ATOM 715 O O . VAL A 1 92 ? -22.966 1.275 8.186 1.00 85.81 92 VAL A O 1
ATOM 718 N N . GLY A 1 93 ? -20.777 0.863 7.958 1.00 80.06 93 GLY A N 1
ATOM 719 C CA . GLY A 1 93 ? -20.819 0.525 6.540 1.00 80.06 93 GLY A CA 1
ATOM 720 C C . GLY A 1 93 ? -21.240 -0.914 6.223 1.00 80.06 93 GLY A C 1
ATOM 721 O O . GLY A 1 93 ? -21.599 -1.719 7.076 1.00 80.06 93 GLY A O 1
ATOM 722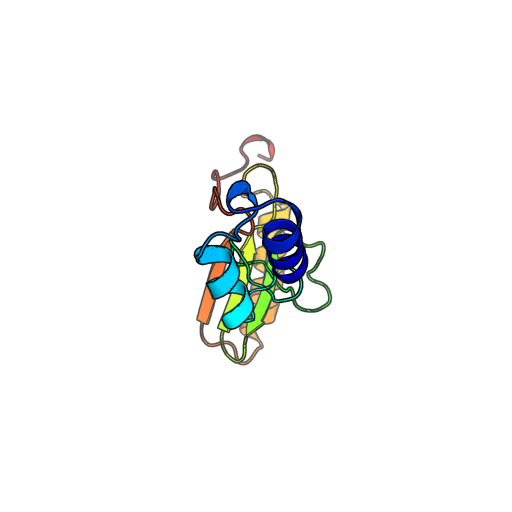 N N . ARG A 1 94 ? -21.152 -1.261 4.932 1.00 89.06 94 ARG A N 1
ATOM 723 C CA . ARG A 1 94 ? -21.423 -2.613 4.394 1.00 89.06 94 ARG A CA 1
ATOM 724 C C . ARG A 1 94 ? -20.192 -3.530 4.394 1.00 89.06 94 ARG A C 1
ATOM 726 O O . ARG A 1 94 ? -20.213 -4.596 3.772 1.00 89.06 94 ARG A O 1
ATOM 733 N N . VAL A 1 95 ? -19.116 -3.100 5.045 1.00 94.44 95 VAL A N 1
ATOM 734 C CA . VAL A 1 95 ? -17.841 -3.815 5.086 1.00 94.44 95 VAL A CA 1
ATOM 735 C C . VAL A 1 95 ? -17.999 -5.118 5.871 1.00 94.44 95 VAL A C 1
ATOM 737 O O . VAL A 1 95 ? -18.651 -5.176 6.909 1.00 94.44 95 VAL A O 1
ATOM 740 N N . ARG A 1 96 ? -17.410 -6.191 5.348 1.00 94.75 96 ARG A N 1
ATOM 741 C CA . ARG A 1 96 ? -17.427 -7.546 5.913 1.00 94.75 96 ARG A CA 1
ATOM 742 C C . ARG A 1 96 ? -16.056 -8.001 6.396 1.00 94.75 96 ARG A C 1
ATOM 744 O O . ARG A 1 96 ? -15.997 -8.910 7.215 1.00 94.75 96 ARG A O 1
ATOM 751 N N . ALA A 1 97 ? -14.989 -7.380 5.901 1.00 95.81 97 ALA A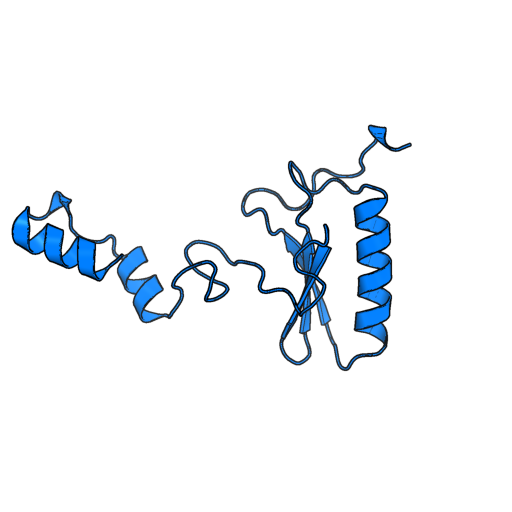 N 1
ATOM 752 C CA . ALA A 1 97 ? -13.620 -7.637 6.320 1.00 95.81 97 ALA A CA 1
ATOM 753 C C . ALA A 1 97 ? -12.819 -6.330 6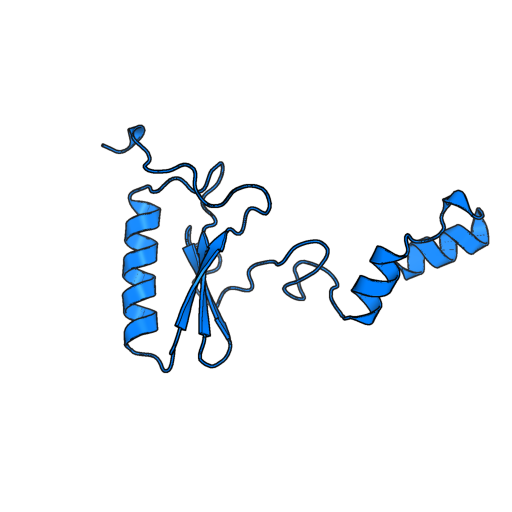.340 1.00 95.81 97 ALA A C 1
ATOM 755 O O . ALA A 1 97 ? -12.942 -5.515 5.426 1.00 95.81 97 ALA A O 1
ATOM 756 N N . LEU A 1 98 ? -11.994 -6.161 7.371 1.00 96.56 98 LEU A N 1
ATOM 757 C CA . LEU A 1 98 ? -11.016 -5.084 7.481 1.00 96.56 98 LEU A CA 1
ATOM 758 C C . LEU A 1 98 ? -9.616 -5.695 7.397 1.00 96.56 98 LEU A C 1
ATOM 760 O O . LEU A 1 98 ? -9.285 -6.590 8.172 1.00 96.56 98 LEU A O 1
ATOM 764 N N . VAL A 1 99 ? -8.809 -5.213 6.459 1.00 96.94 99 VAL A N 1
ATOM 765 C CA . VAL A 1 99 ? -7.413 -5.613 6.277 1.00 96.94 99 VAL A CA 1
ATOM 766 C C . VAL A 1 99 ? -6.521 -4.502 6.808 1.00 96.94 99 VAL A C 1
ATOM 768 O O . VAL A 1 99 ? -6.654 -3.355 6.394 1.00 96.94 99 VAL A O 1
ATOM 771 N N . LEU A 1 100 ? -5.593 -4.841 7.699 1.00 96.94 100 LEU A N 1
ATOM 772 C CA . LEU A 1 100 ? -4.509 -3.940 8.081 1.00 96.94 100 LEU A CA 1
ATOM 773 C C . LEU A 1 100 ? -3.327 -4.185 7.142 1.00 96.94 100 LEU A C 1
ATOM 775 O O . LEU A 1 100 ? -2.846 -5.313 7.032 1.00 96.94 100 LEU A O 1
ATOM 779 N N . ALA A 1 101 ? -2.872 -3.139 6.463 1.00 96.12 101 ALA A N 1
ATOM 780 C CA . ALA A 1 101 ? -1.766 -3.193 5.517 1.00 96.12 101 ALA A CA 1
ATOM 781 C C . ALA A 1 101 ? -0.772 -2.065 5.797 1.00 96.12 101 ALA A C 1
ATOM 783 O O . ALA A 1 101 ? -1.082 -1.115 6.509 1.00 96.12 101 ALA A O 1
ATOM 784 N N . SER A 1 102 ? 0.427 -2.156 5.230 1.00 96.19 102 SER A N 1
ATOM 785 C CA . SER A 1 102 ? 1.421 -1.087 5.303 1.00 96.19 102 SER A CA 1
ATOM 786 C C . SER A 1 102 ? 1.614 -0.451 3.938 1.00 96.19 102 SER A C 1
ATOM 788 O O . SER A 1 102 ? 1.762 -1.158 2.941 1.00 96.19 102 SER A O 1
ATOM 790 N N . ALA A 1 103 ? 1.625 0.881 3.901 1.00 94.31 103 ALA A N 1
ATOM 791 C CA . ALA A 1 103 ? 2.021 1.642 2.721 1.00 94.31 103 ALA A CA 1
ATOM 792 C C . ALA A 1 103 ? 3.542 1.575 2.479 1.00 94.31 103 ALA A C 1
ATOM 794 O O . ALA A 1 103 ? 4.006 1.847 1.371 1.00 94.31 103 ALA A O 1
ATOM 795 N N . ASN A 1 104 ? 4.321 1.169 3.490 1.00 92.19 104 ASN A N 1
ATOM 796 C CA . ASN A 1 104 ? 5.747 0.909 3.365 1.00 92.19 104 ASN A CA 1
ATOM 797 C C . ASN A 1 104 ? 5.983 -0.558 2.938 1.00 92.19 104 ASN A C 1
ATOM 799 O O . ASN A 1 104 ? 5.698 -1.474 3.713 1.00 92.19 104 ASN A O 1
ATOM 803 N N . PRO A 1 105 ? 6.556 -0.819 1.747 1.00 89.12 105 PRO A N 1
ATOM 804 C CA . PRO A 1 105 ? 6.752 -2.181 1.247 1.00 89.12 105 PRO A CA 1
ATOM 805 C C . PRO A 1 105 ? 7.780 -2.999 2.043 1.00 89.12 105 PRO A C 1
ATOM 807 O O . PRO A 1 105 ? 7.824 -4.217 1.891 1.00 89.12 105 PRO A O 1
ATOM 810 N N . MET A 1 106 ? 8.610 -2.355 2.870 1.00 90.44 106 MET A N 1
ATOM 811 C CA . MET A 1 106 ? 9.698 -3.006 3.608 1.00 90.44 106 MET A CA 1
ATOM 812 C C . MET A 1 106 ? 9.358 -3.311 5.069 1.00 90.44 106 MET A C 1
ATOM 814 O O . MET A 1 106 ? 10.082 -4.066 5.715 1.00 90.44 106 MET A O 1
ATOM 818 N N . LEU A 1 107 ? 8.295 -2.718 5.615 1.00 93.31 107 LEU A N 1
ATOM 819 C CA . LEU A 1 107 ? 7.977 -2.809 7.037 1.00 93.31 107 LEU A CA 1
ATOM 820 C C . LEU A 1 107 ? 6.476 -2.690 7.267 1.00 93.31 107 LEU A C 1
ATOM 822 O O . LEU A 1 1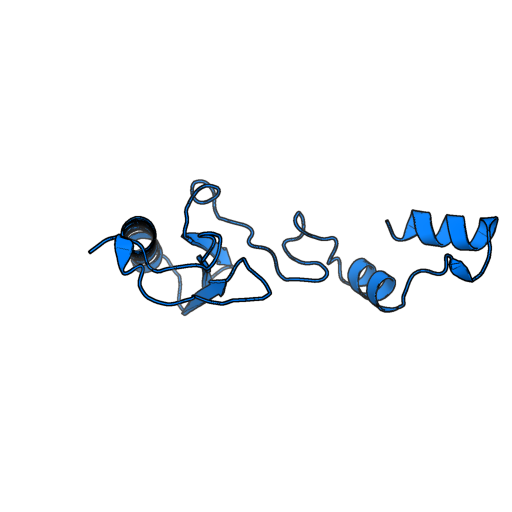07 ? 5.838 -1.797 6.720 1.00 93.31 107 LEU A O 1
ATOM 826 N N . PHE A 1 108 ? 5.931 -3.529 8.151 1.00 94.31 108 PHE A N 1
ATOM 827 C CA . PHE A 1 108 ? 4.553 -3.378 8.612 1.00 94.31 108 PHE A CA 1
ATOM 828 C C . PHE A 1 108 ? 4.408 -2.289 9.689 1.00 94.31 108 PHE A C 1
ATOM 830 O O . PHE A 1 108 ? 3.767 -1.273 9.441 1.00 94.31 108 PHE A O 1
ATOM 837 N N . CYS A 1 109 ? 5.008 -2.505 10.864 1.00 94.50 109 CYS A N 1
ATOM 838 C CA . CYS A 1 109 ? 4.947 -1.638 12.044 1.00 94.50 109 CYS A CA 1
ATOM 839 C C . CYS A 1 109 ? 6.126 -1.968 12.973 1.00 94.50 109 CYS A C 1
ATOM 841 O O . CYS A 1 109 ? 6.396 -3.145 13.211 1.00 94.50 109 CYS A O 1
ATOM 843 N N . ALA A 1 110 ? 6.821 -0.955 13.496 1.00 91.19 110 ALA A N 1
ATOM 844 C CA . ALA A 1 110 ? 7.944 -1.129 14.427 1.00 91.19 110 ALA A CA 1
ATOM 845 C C . ALA A 1 110 ? 7.537 -1.231 15.911 1.00 91.19 110 ALA A C 1
ATOM 847 O O . ALA A 1 110 ? 8.404 -1.309 16.777 1.00 91.19 110 ALA A O 1
ATOM 848 N N . GLY A 1 111 ? 6.237 -1.261 16.213 1.00 88.38 111 GLY A N 1
ATOM 849 C CA . GLY A 1 111 ? 5.712 -1.352 17.576 1.00 88.38 111 GLY A CA 1
ATOM 850 C C . GLY A 1 111 ? 5.292 -0.002 18.157 1.00 88.38 111 GLY A C 1
ATOM 851 O O . GLY A 1 111 ? 5.077 0.965 17.425 1.00 88.38 111 GLY A O 1
ATOM 852 N N . ALA A 1 112 ? 5.114 0.041 19.478 1.00 83.38 112 ALA A N 1
ATOM 853 C CA . ALA A 1 112 ? 4.666 1.237 20.187 1.00 83.38 112 ALA A CA 1
ATOM 854 C C . ALA A 1 112 ? 5.737 2.334 20.182 1.00 83.38 112 ALA A C 1
ATOM 856 O O . ALA A 1 112 ? 6.922 2.055 20.378 1.00 83.38 112 ALA A O 1
ATOM 857 N N . ASP A 1 113 ? 5.314 3.584 19.995 1.00 77.38 113 ASP A N 1
ATOM 858 C CA . ASP A 1 113 ? 6.212 4.727 20.138 1.00 77.38 113 ASP A CA 1
ATOM 859 C C . ASP A 1 113 ? 6.420 5.047 21.625 1.00 77.38 113 ASP A C 1
ATOM 861 O O . ASP A 1 113 ? 5.631 5.748 22.254 1.00 77.38 113 ASP A O 1
ATOM 865 N N . ILE A 1 114 ? 7.492 4.504 22.204 1.00 67.56 114 ILE A N 1
ATOM 866 C CA . ILE A 1 114 ? 7.830 4.663 23.628 1.00 67.56 114 ILE A CA 1
ATOM 867 C C . ILE A 1 114 ? 8.164 6.129 23.973 1.00 67.56 114 ILE A C 1
ATOM 869 O O . ILE A 1 114 ? 8.143 6.498 25.140 1.00 67.56 114 ILE A O 1
ATOM 873 N N . LYS A 1 115 ? 8.425 6.998 22.984 1.00 65.00 115 LYS A N 1
ATOM 874 C CA . LYS A 1 115 ? 8.684 8.429 23.228 1.00 65.00 115 LYS A CA 1
ATOM 875 C C . LYS A 1 115 ? 7.415 9.242 23.497 1.00 65.00 115 LYS A C 1
ATOM 877 O O . LYS A 1 115 ? 7.527 10.402 23.881 1.00 65.00 115 LYS A O 1
ATOM 882 N N . ALA A 1 116 ? 6.240 8.666 23.244 1.00 57.19 116 ALA A N 1
ATOM 883 C CA . ALA A 1 116 ? 4.944 9.321 23.399 1.00 57.19 116 ALA A CA 1
ATOM 884 C C . ALA A 1 116 ? 4.235 8.984 24.728 1.00 57.19 116 ALA A C 1
ATOM 886 O O . ALA A 1 116 ? 3.102 9.426 24.922 1.00 57.19 116 ALA A O 1
ATOM 887 N N . PHE A 1 117 ? 4.881 8.209 25.608 1.00 54.25 117 PHE A N 1
ATOM 888 C CA . PHE A 1 117 ? 4.405 7.860 26.951 1.00 54.25 117 PHE A CA 1
ATOM 889 C C . PHE A 1 117 ? 5.166 8.619 28.039 1.00 54.25 117 PHE A C 1
ATOM 891 O O . PHE A 1 117 ? 6.377 8.874 27.846 1.00 54.25 117 PHE A O 1
#

Foldseek 3Di:
DQVVLVVCCVVPHDVSHDDPLQVVCVVVVQPDQVSCHGPHGADPADPPQPPACWGWDDDPQEIETERNNPDFSAPAPSNVVSVVVVCVVNVVDNHDYYHYHYNDPPHRGPYHDPVRD

Radius of gyration: 18.7 Å; chains: 1; bounding box: 43×22×58 Å

Sequence (117 aa):
MLARLERAAQEWGAAFEPPAILRRLVAQGRLGHKSGQGFFPYATPDPGWEESPVKLETRDRVAIAWLDSPPANAISLQVIEALSKLWGTVKVGRVRALVLASANPMLFCAGADIKAF

pLDDT: mean 92.89, std 6.92, range [54.25, 97.88]